Protein AF-A0A5K1BUT9-F1 (afdb_monomer)

Nearest PDB structures (foldseek):
  7exg-assembly1_B  TM=8.767E-01  e=3.208E-03  Arabidopsis thaliana
  5okz-assembly4_W  TM=5.242E-01  e=8.608E+00  Saccharomyces cerevisiae S288C

InterPro domains:
  IPR008811 Glycosyl hydrolases 36 [PF05691] (2-73)
  IPR008811 Glycosyl hydrolases 36 [PTHR31268] (2-73)

Organism: NCBI:txid210225

Secondary structure (DSSP, 8-state):
--EEEEEEEEETTEEEEEEESSGGGS-TTEEEEEEEEEP----S----S-----EEEEEEPP---SSS--------

pLDDT: mean 74.26, std 18.73, range [36.94, 95.38]

Radius of gyration: 16.6 Å; Cα contacts (8 Å, |Δi|>4): 116; chains: 1; bounding box: 48×26×43 Å

Sequence (76 aa):
ELRFMCTFLFKPWWMTQRMGSYGKDVPFETQFLIVEAADGSNGGGETESGADQCRVYVVFLPLLEGSFRAVLHWKV

Foldseek 3Di:
DKKKKFWFPPDPPDIDIDIDDDPVRHDQRTQKMKIWDQDPPPPDDDDDDDPDRDIDIDMGGQDDDPPDRHGPDDDD

Structure (mmCIF, N/CA/C/O backbone):
data_AF-A0A5K1BUT9-F1
#
_entry.id   AF-A0A5K1BUT9-F1
#
loop_
_atom_site.group_PDB
_atom_site.id
_atom_site.type_symbol
_atom_site.label_atom_id
_atom_site.label_alt_id
_atom_site.label_comp_id
_atom_site.label_asym_id
_atom_site.label_entity_id
_atom_site.label_seq_id
_atom_site.pdbx_PDB_ins_code
_atom_site.Cartn_x
_atom_site.Cartn_y
_atom_site.Cartn_z
_atom_site.occupancy
_atom_site.B_iso_or_equiv
_atom_site.auth_seq_id
_atom_site.auth_comp_id
_atom_site.auth_asym_id
_atom_site.auth_atom_id
_atom_site.pdbx_PDB_model_num
ATOM 1 N N . GLU A 1 1 ? 12.141 -9.227 -8.313 1.00 66.38 1 GLU A N 1
ATOM 2 C CA . GLU A 1 1 ? 11.419 -8.937 -7.055 1.00 66.38 1 GLU A CA 1
ATOM 3 C C . GLU A 1 1 ? 10.724 -7.593 -7.188 1.00 66.38 1 GLU A C 1
ATOM 5 O O . GLU A 1 1 ? 11.285 -6.713 -7.830 1.00 66.38 1 GLU A O 1
ATOM 10 N N . LEU A 1 2 ? 9.519 -7.445 -6.641 1.00 81.12 2 LEU A N 1
ATOM 11 C CA . LEU A 1 2 ? 8.782 -6.181 -6.648 1.00 81.12 2 LEU A CA 1
ATOM 12 C C . LEU A 1 2 ? 9.106 -5.433 -5.355 1.00 81.12 2 LEU A C 1
ATOM 14 O O . LEU A 1 2 ? 8.980 -6.017 -4.284 1.00 81.12 2 LEU A O 1
ATOM 18 N N . ARG A 1 3 ? 9.546 -4.176 -5.446 1.00 91.00 3 ARG A N 1
ATOM 19 C CA . ARG A 1 3 ? 9.818 -3.328 -4.277 1.00 91.00 3 ARG A CA 1
ATOM 20 C C . ARG A 1 3 ? 8.780 -2.230 -4.204 1.00 91.00 3 ARG A C 1
ATOM 22 O O . ARG A 1 3 ? 8.480 -1.590 -5.210 1.00 91.00 3 ARG A O 1
ATOM 29 N N . PHE A 1 4 ? 8.257 -1.990 -3.013 1.00 93.81 4 PHE A N 1
ATOM 30 C CA . PHE A 1 4 ? 7.320 -0.905 -2.791 1.00 93.81 4 PHE A CA 1
ATOM 31 C C . PHE A 1 4 ? 7.583 -0.181 -1.477 1.00 93.81 4 PHE A C 1
ATOM 33 O O . PHE A 1 4 ? 8.178 -0.729 -0.550 1.00 93.81 4 PHE A O 1
ATOM 40 N N . MET A 1 5 ? 7.072 1.043 -1.394 1.00 95.06 5 MET A N 1
ATOM 41 C CA . MET A 1 5 ? 6.887 1.803 -0.168 1.00 95.06 5 MET A CA 1
ATOM 42 C C . MET A 1 5 ? 5.386 1.985 0.064 1.00 95.06 5 MET A C 1
ATOM 44 O O . MET A 1 5 ? 4.671 2.447 -0.821 1.00 95.06 5 MET A O 1
ATOM 48 N N . CYS A 1 6 ? 4.902 1.647 1.252 1.00 93.88 6 CYS A N 1
ATOM 49 C CA . CYS A 1 6 ? 3.559 2.010 1.700 1.00 93.88 6 C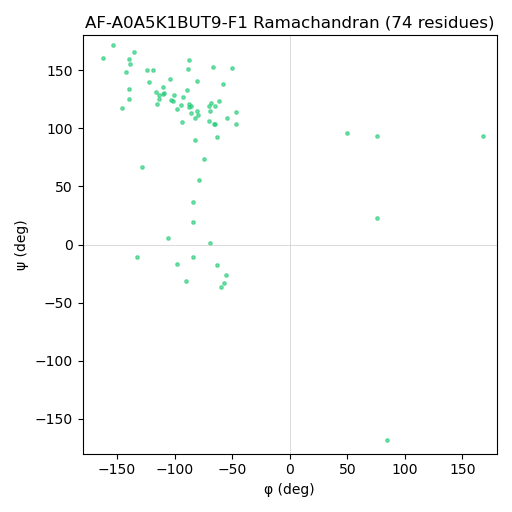YS A CA 1
ATOM 50 C C . CYS A 1 6 ? 3.650 3.161 2.700 1.00 93.88 6 CYS A C 1
ATOM 52 O O . CYS A 1 6 ? 4.563 3.184 3.527 1.00 93.88 6 CYS A O 1
ATOM 54 N N . THR A 1 7 ? 2.700 4.091 2.644 1.00 93.38 7 THR A N 1
ATOM 55 C CA . THR A 1 7 ? 2.512 5.119 3.674 1.00 93.38 7 THR A CA 1
ATOM 56 C C . THR A 1 7 ? 1.184 4.874 4.366 1.00 93.38 7 THR A C 1
ATOM 58 O O . THR A 1 7 ? 0.151 4.781 3.707 1.00 93.38 7 THR A O 1
ATOM 61 N N . PHE A 1 8 ? 1.200 4.753 5.690 1.00 91.00 8 PHE A N 1
ATOM 62 C CA . PHE A 1 8 ? 0.043 4.365 6.492 1.00 91.00 8 PHE A CA 1
ATOM 63 C C . PHE A 1 8 ? -0.050 5.192 7.774 1.00 91.00 8 PHE A C 1
ATOM 65 O O . PHE A 1 8 ? 0.942 5.736 8.265 1.00 91.00 8 PHE A O 1
ATOM 72 N N . LEU A 1 9 ? -1.263 5.310 8.307 1.00 90.06 9 LE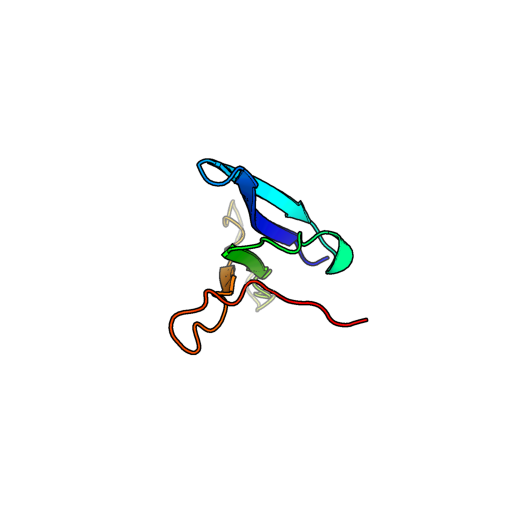U A N 1
ATOM 73 C CA . LEU A 1 9 ? -1.517 5.990 9.575 1.00 90.06 9 LEU A CA 1
ATOM 74 C C . LEU A 1 9 ? -1.310 5.002 10.719 1.00 90.06 9 LEU A C 1
ATOM 76 O O . LEU A 1 9 ? -2.094 4.079 10.851 1.00 90.06 9 LEU A O 1
ATOM 80 N N . PHE A 1 10 ? -0.289 5.203 11.556 1.00 82.44 10 PHE A N 1
ATOM 81 C CA . PHE A 1 10 ? -0.132 4.416 12.793 1.00 82.44 10 PHE A CA 1
ATOM 82 C C . PHE A 1 10 ? -0.673 5.161 14.029 1.00 82.44 10 PHE A C 1
ATOM 84 O O . PHE A 1 10 ? -0.892 4.567 15.085 1.00 82.44 10 PHE A O 1
ATOM 91 N N . LYS A 1 11 ? -0.876 6.481 13.902 1.00 82.25 11 LYS A N 1
ATOM 92 C CA . LYS A 1 11 ? -1.586 7.356 14.843 1.00 82.25 11 LYS A CA 1
ATOM 93 C C . LYS A 1 11 ? -2.394 8.384 14.038 1.00 82.25 11 LYS A C 1
ATOM 95 O O . LYS A 1 11 ? -1.918 8.808 12.989 1.00 82.25 11 LYS A O 1
ATOM 100 N N . PRO A 1 12 ? -3.554 8.864 14.521 1.00 75.19 12 PRO A N 1
ATOM 101 C CA . PRO A 1 12 ? -4.405 9.791 13.760 1.00 75.19 12 PRO A CA 1
ATOM 102 C C . PRO A 1 12 ? -3.705 11.077 13.294 1.00 75.19 12 PRO A C 1
ATOM 104 O O . PRO A 1 12 ? -4.100 11.668 12.296 1.00 75.19 12 PRO A O 1
ATOM 107 N N . TRP A 1 13 ? -2.660 11.502 14.006 1.00 83.06 13 TRP A N 1
ATOM 108 C CA . TRP A 1 13 ? -1.881 12.702 13.698 1.00 83.06 13 TRP A CA 1
ATOM 109 C C . TRP A 1 13 ? -0.497 12.415 13.087 1.00 83.06 13 TRP A C 1
ATOM 111 O O . TRP A 1 13 ? 0.262 13.352 12.861 1.00 83.06 13 TRP A O 1
ATOM 121 N N . TRP A 1 14 ? -0.165 11.148 12.793 1.00 85.75 14 TRP A N 1
ATOM 122 C CA . TRP A 1 14 ? 1.116 10.763 12.189 1.00 85.75 14 TRP A CA 1
ATOM 123 C C . TRP A 1 14 ? 0.962 9.677 11.117 1.00 85.75 14 TRP A C 1
ATOM 125 O O . TRP A 1 14 ? 0.494 8.569 11.390 1.00 85.75 14 TRP A O 1
ATOM 135 N N . MET A 1 15 ? 1.469 9.962 9.916 1.00 90.56 15 MET A N 1
ATOM 136 C CA . MET A 1 15 ? 1.783 8.931 8.926 1.00 90.56 15 MET A CA 1
ATOM 137 C C . MET A 1 15 ? 3.206 8.411 9.124 1.00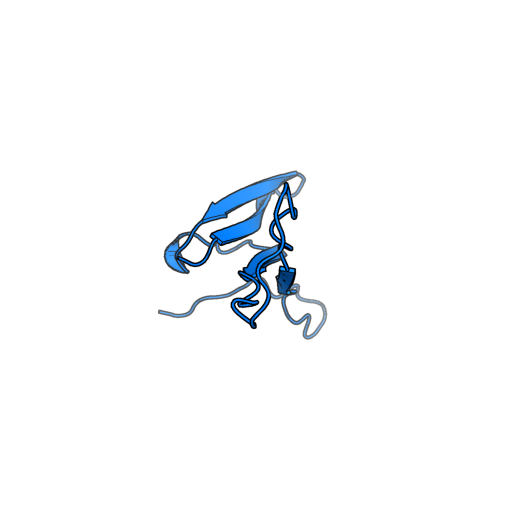 90.56 15 MET A C 1
ATOM 139 O O . MET A 1 15 ? 4.095 9.132 9.574 1.00 90.56 15 MET A O 1
ATOM 143 N N . THR A 1 16 ? 3.425 7.157 8.749 1.00 93.75 16 THR A N 1
ATOM 144 C CA . THR A 1 16 ? 4.752 6.553 8.637 1.00 93.75 16 THR A CA 1
ATOM 145 C C . THR A 1 16 ? 4.850 5.757 7.339 1.00 93.75 16 THR A C 1
ATOM 147 O O . THR A 1 16 ? 3.832 5.492 6.695 1.00 93.75 16 THR A O 1
ATOM 150 N N . GLN A 1 17 ? 6.069 5.395 6.941 1.00 93.50 17 GLN A N 1
ATOM 151 C CA . GLN A 1 17 ? 6.324 4.606 5.743 1.00 93.50 17 GLN A CA 1
ATOM 152 C C . GLN A 1 17 ? 6.993 3.268 6.057 1.00 93.50 17 GLN A C 1
ATOM 154 O O . GLN A 1 17 ? 7.774 3.151 7.001 1.00 93.50 17 GLN A O 1
ATOM 159 N N . ARG A 1 18 ? 6.724 2.259 5.225 1.00 94.00 18 ARG A N 1
ATOM 160 C CA . ARG A 1 18 ? 7.378 0.948 5.285 1.00 94.00 18 ARG A CA 1
ATOM 161 C C . ARG A 1 18 ? 7.690 0.437 3.885 1.00 94.00 18 ARG A C 1
ATOM 163 O O . ARG A 1 18 ? 6.829 0.462 3.007 1.00 94.00 18 ARG A O 1
ATOM 170 N N . MET A 1 19 ? 8.913 -0.061 3.714 1.00 95.38 19 MET A N 1
ATOM 171 C CA . MET A 1 19 ? 9.320 -0.798 2.519 1.00 95.38 19 MET A CA 1
ATOM 172 C C . MET A 1 19 ? 8.850 -2.249 2.609 1.00 95.38 19 MET A C 1
ATOM 174 O O . MET A 1 19 ? 8.931 -2.856 3.679 1.00 95.38 19 MET A O 1
ATOM 178 N N . GLY A 1 20 ? 8.394 -2.805 1.494 1.00 93.62 20 GLY A N 1
ATOM 179 C CA . GLY A 1 20 ? 7.962 -4.193 1.412 1.00 93.62 20 GLY A CA 1
ATOM 180 C C . GLY A 1 20 ? 8.107 -4.758 0.009 1.00 93.62 20 GLY A C 1
ATOM 181 O O . GLY A 1 20 ? 8.396 -4.033 -0.948 1.00 93.62 20 GLY A O 1
ATOM 182 N N . SER A 1 21 ? 7.898 -6.068 -0.082 1.00 92.62 21 SER A N 1
ATOM 183 C CA . SER A 1 21 ? 7.944 -6.800 -1.353 1.00 92.62 21 SER A CA 1
ATOM 184 C C . SER A 1 21 ? 6.753 -7.740 -1.540 1.00 92.62 21 SER A C 1
ATOM 186 O O . SER A 1 21 ? 6.532 -8.242 -2.641 1.00 92.62 21 SER A O 1
ATOM 188 N N . TYR A 1 22 ? 5.954 -7.962 -0.489 1.00 90.75 22 TYR A N 1
ATOM 189 C CA . TYR A 1 22 ? 4.775 -8.824 -0.509 1.00 90.75 22 TYR A CA 1
ATOM 190 C C . TYR A 1 22 ? 3.524 -8.072 -0.054 1.00 90.75 22 TYR A C 1
ATOM 192 O O . TYR A 1 22 ? 3.589 -7.204 0.811 1.00 90.75 22 TYR A O 1
ATOM 200 N N . GLY A 1 23 ? 2.352 -8.465 -0.564 1.00 87.88 23 GLY A N 1
ATOM 201 C CA . GLY A 1 23 ? 1.076 -7.849 -0.170 1.00 87.88 23 GLY A CA 1
ATOM 202 C C . GLY A 1 23 ? 0.799 -7.912 1.339 1.00 87.88 23 GLY A C 1
ATOM 203 O O . GLY A 1 23 ? 0.263 -6.966 1.901 1.00 87.88 23 GLY A O 1
ATOM 204 N N . LYS A 1 24 ? 1.254 -8.973 2.023 1.00 90.44 24 LYS A N 1
ATOM 205 C CA . LYS A 1 24 ? 1.158 -9.108 3.490 1.00 90.44 24 LYS A CA 1
ATOM 206 C C . LYS A 1 24 ? 1.945 -8.045 4.274 1.00 90.44 24 LYS A C 1
ATOM 208 O O . LYS A 1 24 ? 1.710 -7.887 5.468 1.00 90.44 24 LYS A O 1
ATOM 213 N N . ASP A 1 25 ? 2.891 -7.358 3.631 1.00 91.00 25 ASP A N 1
ATOM 214 C CA . ASP A 1 25 ? 3.693 -6.312 4.268 1.00 91.00 25 ASP A CA 1
ATOM 215 C C . ASP A 1 25 ? 2.968 -4.952 4.255 1.00 91.00 25 ASP A C 1
ATOM 217 O O . ASP A 1 25 ? 3.417 -4.028 4.936 1.00 91.00 25 ASP A O 1
ATOM 221 N N . VAL A 1 26 ? 1.858 -4.830 3.508 1.00 91.31 26 VAL A N 1
ATOM 222 C CA . VAL A 1 26 ? 1.034 -3.618 3.386 1.00 91.31 26 VAL A CA 1
ATOM 223 C C . VAL A 1 26 ? 0.091 -3.503 4.591 1.00 91.31 26 VAL A C 1
ATOM 225 O O . VAL A 1 26 ? -0.799 -4.340 4.755 1.00 91.31 26 VAL A O 1
ATOM 228 N N . PRO A 1 27 ? 0.239 -2.478 5.450 1.00 90.06 27 PRO A N 1
ATOM 229 C CA . PRO A 1 27 ? -0.657 -2.277 6.583 1.00 90.06 27 PRO A CA 1
ATOM 230 C C . PRO A 1 27 ? -2.072 -1.915 6.140 1.00 90.06 27 PRO A C 1
ATOM 232 O O . PRO A 1 27 ? -2.271 -1.283 5.102 1.00 90.06 27 PRO A O 1
ATOM 235 N N . PHE A 1 28 ? -3.054 -2.250 6.974 1.00 85.50 28 PHE A N 1
ATOM 236 C CA . PHE A 1 28 ? -4.466 -1.993 6.683 1.00 85.50 28 PHE A CA 1
ATOM 237 C C . PHE A 1 28 ? -4.763 -0.500 6.493 1.00 85.50 28 PHE A C 1
ATOM 239 O O . PHE A 1 28 ? -5.520 -0.124 5.611 1.00 85.50 28 PHE A O 1
ATOM 246 N N . GLU A 1 29 ? -4.105 0.367 7.262 1.00 87.69 29 GLU A N 1
ATOM 247 C CA . GLU A 1 29 ? -4.305 1.822 7.243 1.00 87.69 29 GLU A CA 1
ATOM 248 C C . GLU A 1 29 ? -3.491 2.534 6.141 1.00 87.69 29 GLU A C 1
ATOM 250 O O . GLU A 1 29 ? -3.243 3.744 6.227 1.00 87.69 29 GLU A O 1
ATOM 255 N N . THR A 1 30 ? -3.040 1.799 5.114 1.00 90.69 30 THR A N 1
ATOM 256 C CA . THR A 1 30 ? -2.273 2.354 3.988 1.00 90.69 30 THR A CA 1
ATOM 257 C C . THR A 1 30 ? -3.100 3.389 3.230 1.00 90.69 30 THR A C 1
ATOM 259 O O . THR A 1 30 ? -4.195 3.107 2.748 1.00 90.69 30 THR A O 1
ATOM 262 N N . GLN A 1 3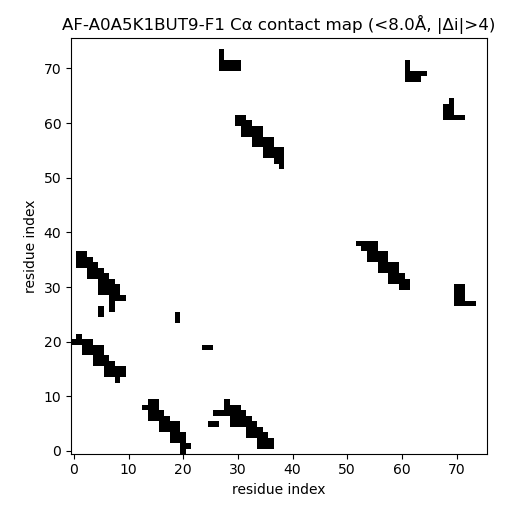1 ? -2.547 4.597 3.123 1.00 89.25 31 GLN A N 1
ATOM 263 C CA . GLN A 1 31 ? -3.126 5.749 2.436 1.00 89.25 31 GLN A CA 1
ATOM 264 C C . GLN A 1 31 ? -2.719 5.808 0.963 1.00 89.25 31 GLN A C 1
ATOM 266 O O . GLN A 1 31 ? -3.486 6.301 0.147 1.00 89.25 31 GLN A O 1
ATOM 271 N N . PHE A 1 32 ? -1.520 5.334 0.620 1.00 90.44 32 PHE A N 1
ATOM 272 C CA . PHE A 1 32 ? -1.065 5.146 -0.759 1.00 90.44 32 PHE A CA 1
ATOM 273 C C . PHE A 1 32 ? 0.136 4.195 -0.807 1.00 90.44 32 PHE A C 1
ATOM 275 O O . PHE A 1 32 ? 0.826 3.976 0.197 1.00 90.44 32 PHE A O 1
ATOM 282 N N . LEU A 1 33 ? 0.384 3.642 -1.992 1.00 93.31 33 LEU A N 1
ATOM 283 C CA . LEU A 1 33 ? 1.509 2.757 -2.284 1.00 93.31 33 LEU A CA 1
ATOM 284 C C . LEU A 1 33 ? 2.342 3.348 -3.423 1.00 93.31 33 LEU A C 1
ATOM 286 O O . LEU A 1 33 ? 1.781 3.827 -4.403 1.00 93.31 33 LEU A O 1
ATOM 290 N N . ILE A 1 34 ? 3.664 3.261 -3.327 1.00 94.25 34 ILE A N 1
ATOM 291 C CA . ILE A 1 34 ? 4.593 3.554 -4.420 1.00 94.25 34 ILE A CA 1
ATOM 292 C C . ILE A 1 34 ? 5.313 2.258 -4.765 1.00 94.25 34 ILE A C 1
ATOM 294 O O . ILE A 1 34 ? 5.975 1.684 -3.906 1.00 94.25 34 ILE A O 1
ATOM 298 N N . VAL A 1 35 ? 5.195 1.797 -6.004 1.00 93.19 35 VAL A N 1
ATOM 299 C CA . VAL A 1 35 ? 5.844 0.579 -6.495 1.00 93.19 35 VAL A CA 1
ATOM 300 C C . VAL A 1 35 ? 6.944 0.958 -7.465 1.00 93.19 35 VAL A C 1
ATOM 302 O O . VAL A 1 35 ? 6.716 1.727 -8.394 1.00 93.19 35 VAL A O 1
ATOM 305 N N . GLU A 1 36 ? 8.129 0.403 -7.259 1.00 90.88 36 GLU A N 1
ATOM 306 C CA . GLU A 1 36 ? 9.223 0.489 -8.216 1.00 90.88 36 GLU A CA 1
ATOM 307 C C . GLU A 1 36 ? 9.002 -0.548 -9.324 1.00 90.88 36 GLU A C 1
ATOM 309 O O . GLU A 1 36 ? 9.083 -1.758 -9.095 1.00 90.88 36 GLU A O 1
ATOM 314 N N . ALA A 1 37 ? 8.708 -0.066 -10.526 1.00 82.38 37 ALA A N 1
ATOM 315 C CA . ALA A 1 37 ? 8.725 -0.848 -11.747 1.00 82.38 3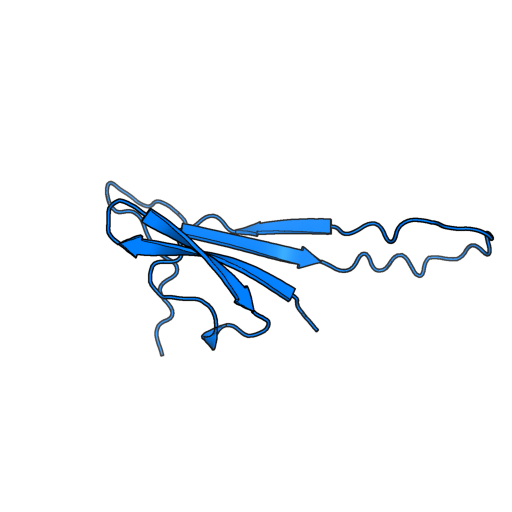7 ALA A CA 1
ATOM 316 C C . ALA A 1 37 ? 10.147 -0.805 -12.328 1.00 82.38 37 ALA A C 1
ATOM 318 O O . ALA A 1 37 ? 10.688 0.265 -12.613 1.00 82.38 37 ALA A O 1
ATOM 319 N N . ALA A 1 38 ? 10.771 -1.974 -12.481 1.00 71.44 38 ALA A N 1
ATOM 320 C CA . ALA A 1 38 ? 12.031 -2.075 -13.205 1.00 71.44 38 ALA A CA 1
ATOM 321 C C . ALA A 1 38 ? 11.759 -1.795 -14.688 1.00 71.44 38 ALA A C 1
ATOM 323 O O . ALA A 1 38 ? 10.937 -2.485 -15.294 1.00 71.44 38 ALA A O 1
ATOM 324 N N . ASP A 1 39 ? 12.422 -0.788 -15.257 1.00 59.47 39 ASP A N 1
ATOM 325 C CA . ASP A 1 39 ? 12.362 -0.559 -16.694 1.00 59.47 39 ASP A CA 1
ATOM 326 C C . ASP A 1 39 ? 13.117 -1.687 -17.406 1.00 59.47 39 ASP A C 1
ATOM 328 O O . ASP A 1 39 ? 14.295 -1.945 -17.156 1.00 59.47 39 ASP A O 1
ATOM 332 N N . GLY A 1 40 ? 12.396 -2.420 -18.247 1.00 52.91 40 GLY A N 1
ATOM 333 C CA . GLY A 1 40 ? 12.893 -3.569 -18.991 1.00 52.91 40 GLY A CA 1
ATOM 334 C C . GLY A 1 40 ? 13.597 -3.173 -20.283 1.00 52.91 40 GLY A C 1
ATOM 335 O O . GLY A 1 40 ? 13.474 -3.898 -21.267 1.00 52.91 40 GLY A O 1
ATOM 336 N N . SER A 1 41 ? 14.333 -2.061 -20.319 1.00 50.81 41 SER A N 1
ATOM 337 C CA . SER A 1 41 ? 15.138 -1.678 -21.482 1.00 50.81 41 SER A CA 1
ATOM 338 C C . SER A 1 41 ? 16.463 -2.459 -21.548 1.00 50.81 41 SER A C 1
ATOM 340 O O . SER A 1 41 ? 17.542 -1.910 -21.731 1.00 50.81 41 SER A O 1
ATOM 342 N N . ASN A 1 42 ? 16.354 -3.794 -21.545 1.00 49.47 42 ASN A N 1
ATOM 343 C CA . ASN A 1 42 ? 17.172 -4.633 -22.421 1.00 49.47 42 ASN A CA 1
ATOM 344 C C . ASN A 1 42 ? 16.607 -4.488 -23.844 1.00 49.47 42 ASN A C 1
ATOM 346 O O . ASN A 1 42 ? 15.919 -5.365 -24.361 1.00 49.47 42 ASN A O 1
ATOM 350 N N . GLY A 1 43 ? 16.864 -3.339 -24.460 1.00 45.25 43 GLY A N 1
ATOM 351 C CA . GLY A 1 43 ? 16.477 -3.033 -25.830 1.00 45.25 43 GLY A CA 1
ATOM 352 C C . GLY A 1 43 ? 17.679 -2.538 -26.617 1.00 45.25 43 GLY A C 1
ATOM 353 O O . GLY A 1 43 ? 17.710 -1.372 -26.972 1.00 45.25 43 GLY A O 1
ATOM 354 N N . GLY A 1 44 ? 18.657 -3.425 -26.833 1.00 41.56 44 GLY A N 1
ATOM 355 C CA . GLY A 1 44 ? 19.688 -3.343 -27.875 1.00 41.56 44 GLY A CA 1
ATOM 356 C C . GLY A 1 44 ? 20.456 -2.025 -27.992 1.00 41.56 44 GLY A C 1
ATOM 357 O O . GLY A 1 44 ? 20.053 -1.131 -28.726 1.00 41.56 44 GLY A O 1
ATOM 358 N N . GLY A 1 45 ? 21.629 -1.952 -27.372 1.00 36.94 45 GLY A N 1
ATOM 359 C CA . GLY A 1 45 ? 22.559 -0.862 -27.636 1.00 36.94 45 GLY A CA 1
ATOM 360 C C . GLY A 1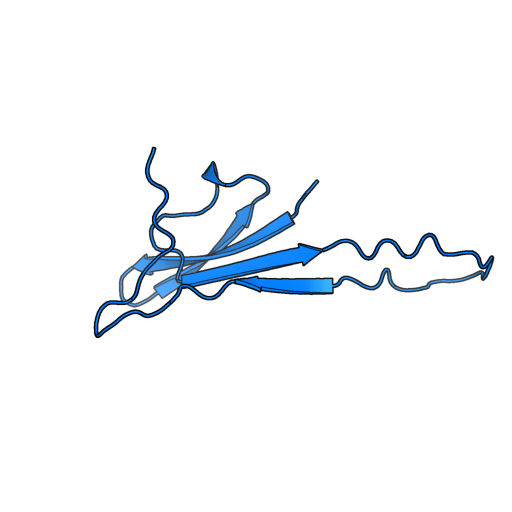 45 ? 23.676 -0.830 -26.620 1.00 36.94 45 GLY A C 1
ATOM 361 O O . GLY A 1 45 ? 23.544 -0.254 -25.549 1.00 36.94 45 GLY A O 1
ATOM 362 N N . GLU A 1 46 ? 24.771 -1.481 -26.973 1.00 48.19 46 GLU A N 1
ATOM 363 C CA . GLU A 1 46 ? 26.095 -1.301 -26.392 1.00 48.19 46 GLU A CA 1
ATOM 364 C C . GLU A 1 46 ? 26.378 0.206 -26.304 1.00 48.19 46 GLU A C 1
ATOM 366 O O . GLU A 1 46 ? 26.613 0.867 -27.312 1.00 48.19 46 GLU A O 1
ATOM 371 N N . THR A 1 47 ? 26.289 0.800 -25.117 1.00 41.16 47 THR A N 1
ATOM 372 C CA . THR A 1 47 ? 26.924 2.089 -24.855 1.00 41.16 47 THR A CA 1
ATOM 373 C C . THR A 1 47 ? 27.401 2.121 -23.417 1.00 41.16 47 THR A C 1
ATOM 375 O O . THR A 1 47 ? 26.664 1.971 -22.446 1.00 41.16 47 THR A O 1
ATOM 378 N N . GLU A 1 48 ? 28.710 2.248 -23.358 1.00 47.97 48 GLU A N 1
ATOM 379 C CA . GLU A 1 48 ? 29.575 2.418 -22.221 1.00 47.97 48 GLU A CA 1
ATOM 380 C C . GLU A 1 48 ? 29.103 3.541 -21.282 1.00 47.97 48 GLU A C 1
ATOM 382 O O . GLU A 1 48 ? 28.561 4.557 -21.707 1.00 47.97 48 GLU A O 1
ATOM 387 N N . SER A 1 49 ? 29.445 3.384 -20.001 1.00 48.56 49 SER A N 1
ATOM 388 C CA . SER A 1 49 ? 29.525 4.453 -18.996 1.00 48.56 49 SER A CA 1
ATOM 389 C C . SER A 1 49 ? 28.203 5.000 -18.431 1.00 48.56 49 SER A C 1
ATOM 391 O O . SER A 1 49 ? 27.659 6.001 -18.880 1.00 48.56 49 SER A O 1
ATOM 393 N N . GLY A 1 50 ? 27.774 4.417 -17.306 1.00 46.59 50 GLY A N 1
ATOM 394 C CA . GLY A 1 50 ? 27.092 5.175 -16.247 1.00 46.59 50 GLY A CA 1
ATOM 395 C C . GLY A 1 50 ? 25.637 5.578 -16.490 1.00 46.59 50 GLY A C 1
ATOM 396 O O . GLY A 1 50 ? 25.180 6.526 -15.856 1.00 46.59 50 GLY A O 1
ATOM 397 N N . ALA A 1 51 ? 24.907 4.882 -17.366 1.00 46.62 51 ALA A N 1
ATOM 398 C CA . ALA A 1 51 ? 23.470 5.089 -17.519 1.00 46.62 51 ALA A CA 1
ATOM 399 C C . ALA A 1 51 ? 22.746 4.691 -16.222 1.00 46.62 51 ALA A C 1
ATOM 401 O O . ALA A 1 51 ? 22.601 3.510 -15.900 1.00 46.62 51 ALA A O 1
ATOM 402 N N . ASP A 1 52 ? 22.352 5.708 -15.459 1.00 55.16 52 ASP A N 1
ATOM 403 C CA . ASP A 1 52 ? 21.471 5.616 -14.302 1.00 55.16 52 ASP A CA 1
ATOM 404 C C . ASP A 1 52 ? 20.266 4.746 -14.686 1.00 55.16 52 ASP A C 1
ATOM 406 O O . ASP A 1 52 ? 19.525 5.081 -15.612 1.00 55.16 52 ASP A O 1
ATOM 410 N N . GLN A 1 53 ? 20.132 3.574 -14.059 1.00 64.00 53 GLN A N 1
ATOM 411 C CA . GLN A 1 53 ? 19.033 2.650 -14.335 1.00 64.00 53 GLN A CA 1
ATOM 412 C C . GLN A 1 53 ? 17.730 3.425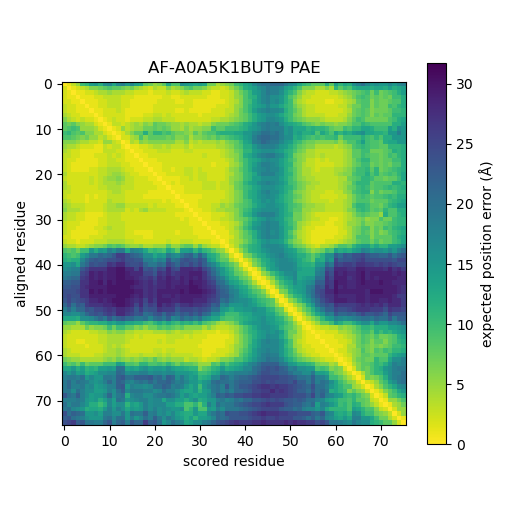 -14.149 1.00 64.00 53 GLN A C 1
ATOM 414 O O . GLN A 1 53 ? 17.394 3.795 -13.023 1.00 64.00 53 GLN A O 1
ATOM 419 N N . CYS A 1 54 ? 17.021 3.714 -15.242 1.00 68.44 54 CYS A N 1
ATOM 420 C CA . CYS A 1 54 ? 15.828 4.545 -15.186 1.00 68.44 54 CYS A CA 1
ATOM 421 C C . CYS A 1 54 ? 14.759 3.797 -14.378 1.00 68.44 54 CYS A C 1
ATOM 423 O O . CYS A 1 54 ? 14.179 2.815 -14.837 1.00 68.44 54 CYS A O 1
ATOM 425 N N . ARG A 1 55 ? 14.548 4.201 -13.121 1.00 75.69 55 ARG A N 1
ATOM 426 C CA . ARG A 1 55 ? 13.556 3.578 -12.239 1.00 75.69 55 ARG A CA 1
ATOM 427 C C . ARG A 1 55 ? 12.211 4.246 -12.454 1.00 75.69 55 ARG A C 1
ATOM 429 O O . ARG A 1 55 ? 12.054 5.434 -12.179 1.00 75.69 55 ARG A O 1
ATOM 436 N N . VAL A 1 56 ? 11.235 3.467 -12.900 1.00 86.62 56 VAL A N 1
ATOM 437 C CA . VAL A 1 56 ? 9.855 3.926 -13.041 1.00 86.62 56 VAL A CA 1
ATOM 438 C C . VAL A 1 56 ? 9.127 3.666 -11.726 1.00 86.62 56 VAL A C 1
ATOM 440 O O . VAL A 1 56 ? 9.215 2.577 -11.166 1.00 86.62 56 VAL A O 1
ATOM 443 N N . TYR A 1 57 ? 8.388 4.653 -11.222 1.00 89.94 57 TYR A N 1
ATOM 444 C CA . TYR A 1 57 ? 7.580 4.498 -10.012 1.00 89.94 57 TYR A CA 1
ATOM 445 C C . TYR A 1 57 ? 6.099 4.663 -10.330 1.00 89.94 57 TYR A C 1
ATOM 447 O O . TYR A 1 57 ? 5.692 5.626 -10.977 1.00 89.94 57 TYR A O 1
ATOM 455 N N . VAL A 1 58 ? 5.291 3.726 -9.844 1.00 92.19 58 VAL A N 1
ATOM 456 C CA . VAL A 1 58 ? 3.835 3.725 -10.001 1.00 92.19 58 VAL A CA 1
ATOM 457 C C . VAL A 1 58 ? 3.194 4.007 -8.651 1.00 92.19 58 VAL A C 1
ATOM 459 O O . VAL A 1 58 ? 3.513 3.348 -7.662 1.00 92.19 58 VAL A O 1
ATOM 462 N N . VAL A 1 59 ? 2.277 4.974 -8.605 1.00 92.31 59 VAL A N 1
ATOM 463 C CA . VAL A 1 59 ? 1.539 5.331 -7.388 1.00 92.31 59 VAL A CA 1
ATOM 464 C C . VAL A 1 59 ? 0.143 4.721 -7.434 1.00 92.31 59 VAL A C 1
ATOM 466 O O . VAL A 1 59 ? -0.630 5.001 -8.347 1.00 92.31 59 VAL A O 1
ATOM 469 N N . PHE A 1 60 ? -0.197 3.925 -6.422 1.00 89.56 60 PHE A N 1
ATOM 470 C CA . PHE A 1 60 ? -1.556 3.443 -6.197 1.00 89.56 60 PHE A CA 1
ATOM 471 C C . PHE A 1 60 ? -2.233 4.326 -5.156 1.00 89.56 60 PHE A C 1
ATOM 473 O O . PHE A 1 60 ? -1.817 4.378 -3.994 1.00 89.56 60 PHE A O 1
ATOM 480 N N . LEU A 1 61 ? -3.292 5.003 -5.588 1.00 87.88 61 LEU A N 1
ATOM 481 C CA . LEU A 1 61 ? -4.171 5.781 -4.728 1.00 87.88 61 LEU A CA 1
ATOM 482 C C . LEU A 1 61 ? -5.432 4.951 -4.448 1.00 87.88 61 LEU A C 1
ATOM 484 O O . LEU A 1 61 ? -6.037 4.450 -5.400 1.00 87.88 61 LEU A O 1
ATOM 488 N N . PRO A 1 62 ? -5.841 4.778 -3.182 1.00 76.69 62 PRO A N 1
ATOM 489 C CA . PRO A 1 62 ? -7.108 4.141 -2.862 1.00 76.69 62 PRO A CA 1
ATOM 490 C C . PRO A 1 62 ? -8.274 4.897 -3.507 1.00 76.69 62 PRO A C 1
ATOM 492 O O . PRO A 1 62 ? -8.312 6.129 -3.497 1.00 76.69 62 PRO A O 1
ATOM 495 N N . LEU A 1 63 ? -9.234 4.157 -4.061 1.00 70.75 63 LEU A N 1
ATOM 496 C CA . LEU A 1 63 ? -10.436 4.739 -4.651 1.00 70.75 63 LEU A CA 1
ATOM 497 C C . LEU A 1 63 ? -11.313 5.328 -3.540 1.00 70.75 63 LEU A C 1
ATOM 499 O O . LEU A 1 63 ? -11.813 4.604 -2.684 1.00 70.75 63 LEU A O 1
ATOM 503 N N . LEU A 1 64 ? -11.495 6.646 -3.545 1.00 64.25 64 LEU A N 1
ATOM 504 C CA . LEU A 1 64 ? -12.381 7.339 -2.611 1.00 64.25 64 LEU A CA 1
ATOM 505 C C . LEU A 1 64 ? -13.821 7.259 -3.136 1.00 64.25 64 LEU A C 1
ATOM 507 O O . LEU A 1 64 ? -14.245 8.125 -3.898 1.00 64.25 64 LEU A O 1
ATOM 511 N N . GLU A 1 65 ? -14.577 6.228 -2.762 1.00 58.03 65 GLU A N 1
ATOM 512 C CA . GLU A 1 65 ? -16.021 6.202 -3.020 1.00 58.03 65 GLU A CA 1
ATOM 513 C C . GLU A 1 65 ? -16.775 6.753 -1.793 1.00 58.03 65 GLU A C 1
ATOM 515 O O . GLU A 1 65 ? -16.870 6.111 -0.748 1.00 58.03 65 GLU A O 1
ATOM 520 N N . GLY A 1 66 ? -17.286 7.986 -1.903 1.00 59.97 66 GLY A N 1
ATOM 521 C CA . GLY A 1 66 ? -18.065 8.662 -0.854 1.00 59.97 66 GLY A CA 1
ATOM 522 C C . GLY A 1 66 ? -17.238 9.387 0.223 1.00 59.97 66 GLY A C 1
ATOM 523 O O . GLY A 1 66 ? -16.036 9.595 0.088 1.00 59.97 66 GLY A O 1
ATOM 524 N N . SER A 1 67 ? -17.882 9.805 1.324 1.00 57.44 67 SER A N 1
ATOM 525 C CA . SER A 1 67 ? -17.234 10.509 2.454 1.00 57.44 67 SER A CA 1
ATOM 526 C C . SER A 1 67 ? -16.275 9.632 3.272 1.00 57.44 67 SER A C 1
ATOM 528 O O . SER A 1 67 ? -15.717 10.084 4.273 1.00 57.44 67 SER A O 1
ATOM 530 N N . PHE A 1 68 ? -16.110 8.368 2.881 1.00 54.31 68 PHE A N 1
ATOM 531 C CA . PHE A 1 68 ? -15.267 7.399 3.554 1.00 54.31 68 PHE A CA 1
ATOM 532 C C . PHE A 1 68 ? -13.964 7.226 2.772 1.00 54.31 68 PHE A C 1
ATOM 534 O O . PHE A 1 68 ? -13.963 6.914 1.583 1.00 54.31 68 PHE A O 1
ATOM 541 N N . ARG A 1 69 ? -12.830 7.434 3.446 1.00 57.00 69 ARG A N 1
ATOM 542 C CA . ARG A 1 69 ? -11.515 7.117 2.886 1.00 57.00 69 ARG A CA 1
ATOM 543 C C . ARG A 1 69 ? -11.408 5.598 2.817 1.00 57.00 69 ARG A C 1
ATOM 545 O O . ARG A 1 69 ? -11.261 4.960 3.856 1.00 57.00 69 ARG A O 1
ATOM 552 N N . ALA A 1 70 ? -11.500 5.015 1.626 1.00 51.69 70 ALA A N 1
ATOM 553 C CA . ALA A 1 70 ? -11.127 3.619 1.468 1.00 51.69 70 ALA A CA 1
ATOM 554 C C . ALA A 1 70 ? -9.623 3.522 1.741 1.00 51.69 70 ALA A C 1
ATOM 556 O O . ALA A 1 70 ? -8.823 4.180 1.085 1.00 51.69 70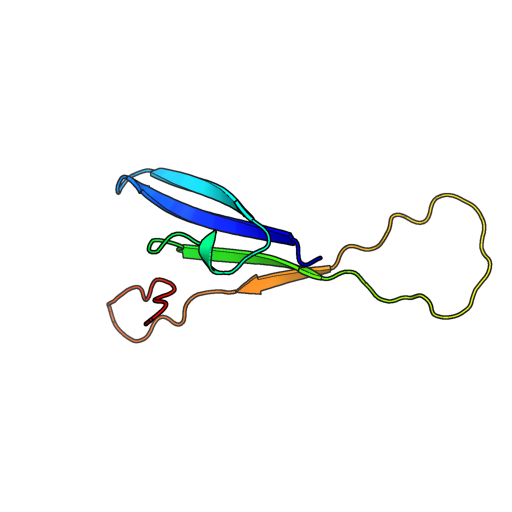 ALA A O 1
ATOM 557 N N . VAL A 1 71 ? -9.236 2.754 2.749 1.00 58.94 71 VAL A N 1
ATOM 558 C CA . VAL A 1 71 ? -7.869 2.243 2.860 1.00 58.94 71 VAL A CA 1
ATOM 559 C C . VAL A 1 71 ? -7.807 0.929 2.075 1.00 58.94 71 VAL A C 1
ATOM 561 O O . VAL A 1 71 ? -8.851 0.343 1.774 1.00 58.94 71 VAL A O 1
ATOM 564 N N . LEU A 1 72 ? -6.617 0.484 1.664 1.00 56.44 72 LEU A N 1
ATOM 565 C CA . LEU A 1 72 ? -6.466 -0.768 0.910 1.00 56.44 72 LEU A CA 1
ATOM 566 C C . LEU A 1 72 ? -6.913 -1.964 1.780 1.00 56.44 72 LEU A C 1
ATOM 568 O O . LEU A 1 72 ? -6.130 -2.520 2.546 1.00 56.44 72 LEU A O 1
ATOM 572 N N . HIS A 1 73 ? -8.187 -2.356 1.685 1.00 55.47 73 HIS A N 1
ATOM 573 C CA . HIS A 1 73 ? -8.750 -3.502 2.399 1.00 55.47 73 HIS A CA 1
ATOM 574 C C . HIS A 1 73 ? -8.435 -4.804 1.649 1.00 55.47 73 HIS A C 1
ATOM 576 O O . HIS A 1 73 ? -9.029 -5.082 0.608 1.00 55.47 73 HIS A O 1
ATOM 582 N N . TRP A 1 74 ? -7.543 -5.637 2.191 1.00 47.59 74 TRP A N 1
ATOM 583 C CA . TRP A 1 74 ? -7.401 -7.029 1.752 1.00 47.59 74 TRP A CA 1
ATOM 584 C C . TRP A 1 74 ? -8.406 -7.908 2.507 1.00 47.59 74 TRP A C 1
ATOM 586 O O . TRP A 1 74 ? -8.363 -7.987 3.736 1.00 47.59 74 TRP A O 1
ATOM 596 N N . LYS A 1 75 ? -9.321 -8.563 1.785 1.00 45.94 75 LYS A N 1
ATOM 597 C CA . LYS A 1 75 ? -10.218 -9.5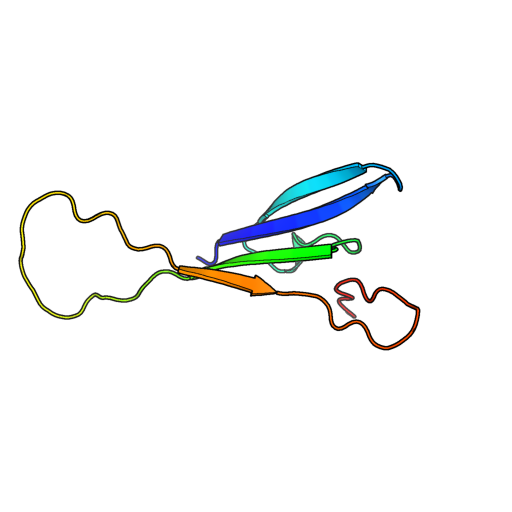82 2.343 1.00 45.94 75 LYS A CA 1
ATOM 598 C C . LYS A 1 75 ? -9.577 -10.953 2.104 1.00 45.94 75 LYS A C 1
ATOM 600 O O . LYS A 1 75 ? -9.278 -11.277 0.958 1.00 45.94 75 LYS A O 1
ATOM 605 N N . VAL A 1 76 ? -9.308 -11.682 3.192 1.00 43.84 76 VAL A N 1
ATOM 606 C CA . VAL A 1 76 ? -8.842 -13.085 3.182 1.00 43.84 76 VAL A CA 1
ATOM 607 C C . VAL A 1 76 ? -9.961 -13.997 2.699 1.00 43.84 76 VAL A C 1
ATOM 609 O O . VAL A 1 76 ? -11.125 -13.727 3.082 1.00 43.84 76 VAL A O 1
#

Solvent-accessible surface area (backbone atoms only — not comparable to full-atom values): 4927 Å² total; per-residue (Å²): 136,57,44,32,38,36,34,27,54,85,44,102,92,40,74,47,75,48,77,37,67,52,79,88,65,58,58,63,51,24,63,35,38,39,34,53,45,79,63,78,77,85,68,86,76,97,70,83,82,86,77,74,78,65,74,43,74,47,76,48,69,52,69,66,73,71,99,47,82,46,42,58,78,83,82,133

Mean predicted aligned error: 10.99 Å